Protein AF-A0A2G6N7E3-F1 (afdb_monomer)

Solvent-accessible surface area (backbone atoms only — not comparable to full-atom values): 8665 Å² total; per-residue (Å²): 133,88,80,80,84,80,88,68,54,72,74,42,51,55,49,49,56,45,46,52,37,34,73,72,63,76,38,54,63,71,54,42,12,58,77,69,75,45,53,60,69,56,44,53,54,46,52,57,32,30,78,75,49,40,75,69,45,63,50,65,82,59,75,88,48,56,66,89,42,101,77,38,55,38,64,34,39,57,65,60,57,53,71,58,39,32,84,93,39,74,66,54,2,40,57,53,88,86,43,65,94,62,76,55,48,46,30,51,28,64,36,78,38,92,90,39,93,60,34,30,33,30,38,24,28,28,65,50,49,70,50,75,43,56,68,89,58,92,64,44,77,61,77,38,76,50,123

Structure (mmCIF, N/CA/C/O backbone):
data_AF-A0A2G6N7E3-F1
#
_entry.id   AF-A0A2G6N7E3-F1
#
loop_
_atom_site.group_PDB
_atom_site.id
_atom_site.type_symbol
_atom_site.label_atom_id
_atom_site.label_alt_id
_atom_site.label_comp_id
_atom_site.label_asym_id
_atom_site.label_entity_id
_atom_site.label_seq_id
_atom_site.pdbx_PDB_ins_code
_atom_site.Cartn_x
_atom_site.Cartn_y
_atom_site.Cartn_z
_atom_site.occupancy
_atom_site.B_iso_or_equiv
_atom_site.auth_seq_id
_atom_site.auth_comp_id
_atom_site.auth_asym_id
_atom_site.auth_atom_id
_atom_site.pdbx_PDB_model_num
ATOM 1 N N . MET A 1 1 ? -16.610 3.348 -21.754 1.00 34.31 1 MET A N 1
ATOM 2 C CA . MET A 1 1 ? -15.177 2.988 -21.814 1.00 34.31 1 MET A CA 1
ATOM 3 C C . MET A 1 1 ? -14.553 3.372 -20.480 1.00 34.31 1 MET A C 1
ATOM 5 O O . MET A 1 1 ? -14.346 4.554 -20.239 1.00 34.31 1 MET A O 1
ATOM 9 N N . GLN A 1 2 ? -14.404 2.416 -19.560 1.00 26.92 2 GLN A N 1
ATOM 10 C CA . GLN A 1 2 ? -13.874 2.701 -18.225 1.00 26.92 2 GLN A CA 1
ATOM 11 C C . GLN A 1 2 ? -12.361 2.917 -18.322 1.00 26.92 2 GLN A C 1
ATOM 13 O O . GLN A 1 2 ? -11.642 2.058 -18.824 1.00 26.92 2 GLN A O 1
ATOM 18 N N . LYS A 1 3 ? -11.891 4.098 -17.912 1.00 30.23 3 LYS A N 1
ATOM 19 C CA . LYS A 1 3 ? -10.467 4.389 -17.745 1.00 30.23 3 LYS A CA 1
ATOM 20 C C . LYS A 1 3 ? -10.113 4.042 -16.303 1.00 30.23 3 LYS A C 1
ATOM 22 O O . LYS A 1 3 ? -10.431 4.804 -15.398 1.00 30.23 3 LYS A O 1
ATOM 27 N N . GLU A 1 4 ? -9.506 2.881 -16.093 1.00 40.19 4 GLU A N 1
ATOM 28 C CA . GLU A 1 4 ? -8.921 2.530 -14.800 1.00 40.19 4 GLU A CA 1
ATOM 29 C C . GLU A 1 4 ? -7.676 3.397 -14.563 1.00 40.19 4 GLU A C 1
ATOM 31 O O . GLU A 1 4 ? -6.698 3.346 -15.312 1.00 40.19 4 GLU A O 1
ATOM 36 N N . THR A 1 5 ? -7.720 4.241 -13.533 1.00 40.34 5 THR A N 1
ATOM 37 C CA . THR A 1 5 ? -6.605 5.106 -13.131 1.00 40.34 5 THR A CA 1
ATOM 38 C C . THR A 1 5 ? -5.527 4.262 -12.446 1.00 40.34 5 THR A C 1
ATOM 40 O O . THR A 1 5 ? -5.585 4.007 -11.245 1.00 40.34 5 THR A O 1
ATOM 43 N N . LEU A 1 6 ? -4.528 3.804 -13.203 1.00 49.81 6 LEU A N 1
ATOM 44 C CA . LEU A 1 6 ? -3.394 3.039 -12.673 1.00 49.81 6 LEU A CA 1
ATOM 45 C C . LEU A 1 6 ? -2.425 3.965 -11.908 1.00 49.81 6 LEU A C 1
ATOM 47 O O . LEU A 1 6 ? -1.684 4.737 -12.512 1.00 49.81 6 LEU A O 1
ATOM 51 N N . THR A 1 7 ? -2.396 3.894 -10.572 1.00 52.19 7 THR A N 1
ATOM 52 C CA . THR A 1 7 ? -1.434 4.644 -9.739 1.00 52.19 7 THR A CA 1
ATOM 53 C C . THR A 1 7 ? -0.072 3.934 -9.704 1.00 52.19 7 THR A C 1
ATOM 55 O O . THR A 1 7 ? 0.102 2.924 -9.020 1.00 52.19 7 THR A O 1
ATOM 58 N N . MET A 1 8 ? 0.919 4.456 -10.433 1.00 53.81 8 MET A N 1
ATOM 59 C CA . MET A 1 8 ? 2.280 3.903 -10.521 1.00 53.81 8 MET A CA 1
ATOM 60 C C . MET A 1 8 ? 3.281 4.735 -9.703 1.00 53.81 8 MET A C 1
ATOM 62 O O . MET A 1 8 ? 3.128 5.944 -9.563 1.00 53.81 8 MET A O 1
ATOM 66 N N . SER A 1 9 ? 4.326 4.111 -9.152 1.00 65.25 9 SER A N 1
ATOM 67 C CA . SER A 1 9 ? 5.469 4.863 -8.600 1.00 65.25 9 SER A CA 1
ATOM 68 C C . SER A 1 9 ? 6.376 5.423 -9.690 1.00 65.25 9 SER A C 1
ATOM 70 O O . SER A 1 9 ? 6.414 4.877 -10.787 1.00 65.25 9 SER A O 1
ATOM 72 N N . HIS A 1 10 ? 7.199 6.424 -9.356 1.00 64.38 10 HIS A N 1
ATOM 73 C CA . HIS A 1 10 ? 8.211 6.987 -10.263 1.00 64.38 10 HIS A CA 1
ATOM 74 C C . HIS A 1 10 ? 9.052 5.908 -10.975 1.00 64.38 10 HIS A C 1
ATOM 76 O O . HIS A 1 10 ? 9.170 5.920 -12.192 1.00 64.38 10 HIS A O 1
ATOM 82 N N . LYS A 1 11 ? 9.508 4.874 -10.250 1.00 67.25 11 LYS A N 1
ATOM 83 C CA . LYS A 1 11 ? 10.264 3.747 -10.838 1.00 67.25 11 LYS A CA 1
ATOM 84 C C . LYS A 1 11 ? 9.459 2.886 -11.823 1.00 67.25 11 LYS A C 1
ATOM 86 O O . LYS A 1 11 ? 10.045 2.229 -12.680 1.00 67.25 11 LYS A O 1
ATOM 91 N N . GLU A 1 12 ? 8.142 2.800 -11.663 1.00 73.56 12 GLU A N 1
ATOM 92 C CA . GLU A 1 12 ? 7.255 2.056 -12.571 1.00 73.56 12 GLU A CA 1
ATOM 93 C C . GLU A 1 12 ? 6.903 2.891 -13.804 1.00 73.56 12 GLU A C 1
ATOM 95 O O . GLU A 1 12 ? 6.838 2.339 -14.899 1.00 73.56 12 GLU A O 1
ATOM 100 N N . ILE A 1 13 ? 6.781 4.210 -13.637 1.00 73.81 13 ILE A N 1
ATOM 101 C CA . ILE A 1 13 ? 6.617 5.177 -14.727 1.00 73.81 13 ILE A CA 1
ATOM 102 C C . ILE A 1 13 ? 7.865 5.189 -15.626 1.00 73.81 13 ILE A C 1
ATOM 104 O O . ILE A 1 13 ? 7.744 5.017 -16.839 1.00 73.81 13 ILE A O 1
ATOM 108 N N . ASP A 1 14 ? 9.067 5.269 -15.045 1.00 77.75 14 ASP A N 1
ATOM 109 C CA . ASP A 1 14 ? 10.331 5.199 -15.797 1.00 77.75 14 ASP A CA 1
ATOM 110 C C . ASP A 1 14 ? 10.468 3.873 -16.554 1.00 77.75 14 ASP A C 1
ATOM 112 O O . ASP A 1 14 ? 10.897 3.818 -17.707 1.00 77.75 14 ASP A O 1
ATOM 116 N N . ARG A 1 15 ? 10.054 2.772 -15.916 1.00 87.81 15 ARG A N 1
ATOM 117 C CA . ARG A 1 15 ? 10.042 1.449 -16.541 1.00 87.81 15 ARG A CA 1
ATOM 118 C C . ARG A 1 15 ? 9.073 1.375 -17.716 1.00 87.81 15 ARG A C 1
ATOM 120 O O . ARG A 1 15 ? 9.428 0.762 -18.720 1.00 87.81 15 ARG A O 1
ATOM 127 N N . LEU A 1 16 ? 7.880 1.953 -17.590 1.00 87.81 16 LEU A N 1
ATOM 128 C CA . LEU A 1 16 ? 6.880 1.981 -18.655 1.00 87.81 16 LEU A CA 1
ATOM 129 C C . LEU A 1 16 ? 7.428 2.706 -19.887 1.00 87.81 16 LEU A C 1
ATOM 131 O O . LEU A 1 16 ? 7.451 2.111 -20.961 1.00 87.81 16 LEU A O 1
ATOM 135 N N . MET A 1 17 ? 7.961 3.918 -19.706 1.00 85.69 17 MET A N 1
ATOM 136 C CA . MET A 1 17 ? 8.513 4.717 -20.805 1.00 85.69 17 MET A CA 1
ATOM 137 C C . MET A 1 17 ? 9.625 3.982 -21.559 1.00 85.69 17 MET A C 1
ATOM 139 O O . MET A 1 17 ? 9.609 3.890 -22.786 1.00 85.69 17 MET A O 1
ATOM 143 N N . VAL A 1 18 ? 10.587 3.413 -20.830 1.00 90.25 18 VAL A N 1
ATOM 144 C CA . VAL A 1 18 ? 11.730 2.732 -21.455 1.00 90.25 18 VAL A CA 1
ATOM 145 C C . VAL A 1 18 ? 11.307 1.436 -22.152 1.00 90.25 18 VAL A C 1
ATOM 147 O O . VAL A 1 18 ? 11.868 1.071 -23.187 1.00 90.25 18 VAL A O 1
ATOM 150 N N . ILE A 1 19 ? 10.322 0.716 -21.611 1.00 91.25 19 ILE A N 1
ATOM 151 C CA . ILE A 1 19 ? 9.819 -0.509 -22.239 1.00 91.25 19 ILE A CA 1
ATOM 152 C C . ILE A 1 19 ? 9.015 -0.199 -23.498 1.00 91.25 19 ILE A C 1
ATOM 154 O O . ILE A 1 19 ? 9.222 -0.883 -24.497 1.00 91.25 19 ILE A O 1
ATOM 158 N N . GLU A 1 20 ? 8.176 0.834 -23.485 1.00 91.12 20 GLU A N 1
ATOM 159 C CA . GLU A 1 20 ? 7.419 1.287 -24.655 1.00 91.12 20 GLU A CA 1
ATOM 160 C C . GLU A 1 20 ? 8.354 1.730 -25.792 1.00 91.12 20 GLU A C 1
ATOM 162 O O . GLU A 1 20 ? 8.225 1.261 -26.922 1.00 91.12 20 GLU A O 1
ATOM 167 N N . GLN A 1 21 ? 9.384 2.532 -25.492 1.00 89.88 21 GLN A N 1
ATOM 168 C CA . GLN A 1 21 ? 10.413 2.921 -26.470 1.00 89.88 21 GLN A CA 1
ATOM 169 C C . GLN A 1 21 ? 11.168 1.716 -27.047 1.00 89.88 21 GLN A C 1
ATOM 171 O O . GLN A 1 21 ? 11.553 1.700 -28.218 1.00 89.88 21 GLN A O 1
ATOM 176 N N . CYS A 1 22 ? 11.416 0.699 -26.223 1.00 92.12 22 CYS A N 1
ATOM 177 C CA .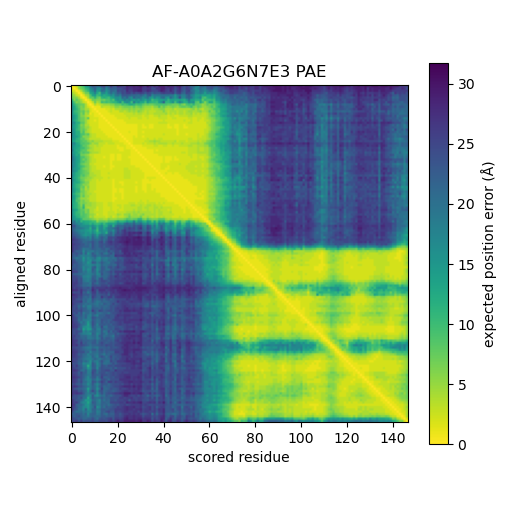 CYS A 1 22 ? 12.087 -0.521 -26.653 1.00 92.12 22 CYS A CA 1
ATOM 178 C C . CYS A 1 22 ? 11.174 -1.402 -27.523 1.00 92.12 22 CYS A C 1
ATOM 180 O O . CYS A 1 22 ? 11.640 -2.003 -28.493 1.00 92.12 22 CYS A O 1
ATOM 182 N N . ASP A 1 23 ? 9.876 -1.464 -27.210 1.00 93.44 23 ASP A N 1
ATOM 183 C CA . ASP A 1 23 ? 8.890 -2.232 -27.974 1.00 93.44 23 ASP A CA 1
ATOM 184 C C . ASP A 1 23 ? 8.608 -1.603 -29.344 1.00 93.44 23 ASP A C 1
ATOM 186 O O . ASP A 1 23 ? 8.634 -2.300 -30.362 1.00 93.44 23 ASP A O 1
ATOM 190 N N . ASN A 1 24 ? 8.514 -0.270 -29.379 1.00 92.38 24 ASN A N 1
ATOM 191 C CA . ASN A 1 24 ? 8.394 0.546 -30.592 1.00 92.38 24 ASN A CA 1
ATOM 192 C C . ASN A 1 24 ? 9.692 0.626 -31.413 1.00 92.38 24 ASN A C 1
ATOM 194 O O . ASN A 1 24 ? 9.752 1.318 -32.427 1.00 92.38 24 ASN A O 1
ATOM 198 N N . ARG A 1 25 ? 10.743 -0.098 -31.002 1.00 91.12 25 ARG A N 1
ATOM 199 C CA . ARG A 1 25 ? 12.057 -0.164 -31.664 1.00 91.12 25 ARG A CA 1
ATOM 200 C C . ARG A 1 25 ? 12.798 1.177 -31.749 1.00 91.12 25 ARG A C 1
ATOM 202 O O . ARG A 1 25 ? 13.762 1.284 -32.504 1.00 91.12 25 ARG A O 1
ATOM 209 N N . THR A 1 26 ? 12.414 2.165 -30.943 1.00 93.25 26 THR A N 1
ATOM 210 C CA . THR A 1 26 ? 13.115 3.451 -30.810 1.00 93.25 26 THR A CA 1
ATOM 211 C C . THR A 1 26 ? 14.484 3.268 -30.156 1.00 93.25 26 THR A C 1
ATOM 213 O O . THR A 1 26 ? 15.453 3.922 -30.533 1.00 93.25 26 THR A O 1
ATOM 216 N N . ILE A 1 27 ? 14.587 2.343 -29.197 1.00 92.56 27 ILE A N 1
ATOM 217 C CA . ILE A 1 27 ? 15.845 2.001 -28.523 1.00 92.56 27 ILE A CA 1
ATOM 218 C C . ILE A 1 27 ? 16.102 0.494 -28.550 1.00 92.56 27 ILE A C 1
ATOM 220 O O . ILE A 1 27 ? 15.185 -0.327 -28.546 1.00 92.56 27 ILE A O 1
ATOM 224 N N . ARG A 1 28 ? 17.381 0.100 -28.549 1.00 94.75 28 ARG A N 1
ATOM 225 C CA . ARG A 1 28 ? 17.772 -1.317 -28.479 1.00 94.75 28 ARG A CA 1
ATOM 226 C C . ARG A 1 28 ? 17.556 -1.872 -27.070 1.00 94.75 28 ARG A C 1
ATOM 228 O O . ARG A 1 28 ? 17.796 -1.185 -26.079 1.00 94.75 28 ARG A O 1
ATOM 235 N N . GLN A 1 29 ? 17.264 -3.172 -26.972 1.00 93.62 29 GLN A N 1
ATOM 236 C CA . GLN A 1 29 ? 17.124 -3.877 -25.688 1.00 93.62 29 GLN A CA 1
ATOM 237 C C . GLN A 1 29 ? 18.348 -3.725 -24.766 1.00 93.62 29 GLN A C 1
ATOM 239 O O . GLN A 1 29 ? 18.205 -3.642 -23.552 1.00 93.62 29 GLN A O 1
ATOM 244 N N . SER A 1 30 ? 19.564 -3.668 -25.311 1.00 91.50 30 SER A N 1
ATOM 245 C CA . SER A 1 30 ? 20.774 -3.453 -24.505 1.00 91.50 30 SER A CA 1
ATOM 246 C C . SER A 1 30 ? 20.812 -2.071 -23.844 1.00 91.50 30 SER A C 1
ATOM 248 O O . SER A 1 30 ? 21.243 -1.957 -22.698 1.00 91.50 30 SER A O 1
ATOM 250 N N . VAL A 1 31 ? 20.335 -1.039 -24.547 1.00 93.69 31 VAL A N 1
ATOM 251 C CA . VAL A 1 31 ? 20.264 0.344 -24.055 1.00 93.69 31 VAL A CA 1
ATOM 252 C C . VAL A 1 31 ? 19.168 0.463 -23.001 1.00 93.69 31 VAL A C 1
ATOM 254 O O . VAL A 1 31 ? 19.437 0.921 -21.895 1.00 93.69 31 VAL A O 1
ATOM 257 N N . ALA A 1 32 ? 17.979 -0.070 -23.292 1.00 91.88 32 ALA A N 1
ATOM 258 C CA . ALA A 1 32 ? 16.859 -0.109 -22.355 1.00 91.88 32 ALA A CA 1
ATOM 259 C C . ALA A 1 32 ? 17.212 -0.827 -21.037 1.00 91.88 32 ALA A C 1
ATOM 261 O O . ALA A 1 32 ? 16.879 -0.357 -19.951 1.00 91.88 32 ALA A O 1
ATOM 262 N N . ALA A 1 33 ? 17.936 -1.952 -21.110 1.00 93.75 33 ALA A N 1
ATOM 263 C CA . ALA A 1 33 ? 18.369 -2.693 -19.925 1.00 93.75 33 ALA A CA 1
ATOM 264 C C . ALA A 1 33 ? 19.328 -1.867 -19.053 1.00 93.75 33 ALA A C 1
ATOM 266 O O . ALA A 1 33 ? 19.184 -1.842 -17.831 1.00 93.75 33 ALA A O 1
ATOM 267 N N . ARG A 1 34 ? 20.268 -1.152 -19.686 1.00 93.06 34 ARG A N 1
ATOM 268 C CA . ARG A 1 34 ? 21.222 -0.269 -19.004 1.00 93.06 34 ARG A CA 1
ATOM 269 C C . ARG A 1 34 ? 20.523 0.915 -18.340 1.00 93.06 34 ARG A C 1
ATOM 271 O O . ARG A 1 34 ? 20.812 1.197 -17.185 1.00 93.06 34 ARG A O 1
ATOM 278 N N . GLN A 1 35 ? 19.583 1.552 -19.038 1.00 89.62 35 GLN A N 1
ATOM 279 C CA . GLN A 1 35 ? 18.824 2.698 -18.528 1.00 89.62 35 GLN A CA 1
ATOM 280 C C . GLN A 1 35 ? 17.975 2.335 -17.304 1.00 89.62 35 GLN A C 1
ATOM 282 O O . GLN A 1 35 ? 17.867 3.121 -16.371 1.00 89.62 35 GLN A O 1
ATOM 287 N N . LEU A 1 36 ? 17.429 1.117 -17.270 1.00 86.56 36 LEU A N 1
ATOM 288 C CA . LEU A 1 36 ? 16.665 0.613 -16.126 1.00 86.56 36 LEU A CA 1
ATOM 289 C C . LEU A 1 36 ? 17.528 -0.021 -15.026 1.00 86.56 36 LEU A C 1
ATOM 291 O O . LEU A 1 36 ? 16.978 -0.464 -14.017 1.00 86.56 36 LEU A O 1
ATOM 295 N N . GLY A 1 37 ? 18.849 -0.120 -15.211 1.00 89.94 37 GLY A N 1
ATOM 296 C CA . GLY A 1 37 ? 19.742 -0.789 -14.262 1.00 89.94 37 GLY A CA 1
ATOM 297 C C . GLY A 1 37 ? 19.410 -2.274 -14.050 1.00 89.94 37 GLY A C 1
ATOM 298 O O . GLY A 1 37 ? 19.607 -2.803 -12.958 1.00 89.94 37 GLY A O 1
ATOM 299 N N . ILE A 1 38 ? 18.866 -2.955 -15.067 1.00 90.81 38 ILE A N 1
ATOM 300 C CA . ILE A 1 38 ? 18.470 -4.371 -14.999 1.00 90.81 38 ILE A CA 1
ATOM 301 C C . ILE A 1 38 ? 19.243 -5.226 -16.002 1.00 90.81 38 ILE A C 1
ATOM 303 O O . ILE A 1 38 ? 19.782 -4.749 -16.997 1.00 90.81 38 ILE A O 1
ATOM 307 N N . SER A 1 39 ? 19.250 -6.542 -15.784 1.00 92.88 39 SER A N 1
ATOM 308 C CA . SER A 1 39 ? 19.852 -7.465 -16.747 1.00 92.88 39 SER A CA 1
ATOM 309 C C . SER A 1 39 ? 19.031 -7.553 -18.048 1.00 92.88 39 SER A C 1
ATOM 311 O O . SER A 1 39 ? 17.796 -7.486 -18.011 1.00 92.88 39 SER A O 1
ATOM 313 N N . PRO A 1 40 ? 19.664 -7.831 -19.206 1.00 92.31 40 PRO A N 1
ATOM 314 C CA . PRO A 1 40 ? 18.952 -8.047 -20.471 1.00 92.31 40 PRO A CA 1
ATOM 315 C C . PRO A 1 40 ? 17.914 -9.178 -20.409 1.00 92.31 40 PRO A C 1
ATOM 317 O O . PRO A 1 40 ? 16.892 -9.137 -21.092 1.00 92.31 40 PRO A O 1
ATOM 320 N N . ARG A 1 41 ? 18.152 -10.195 -19.566 1.00 92.31 41 ARG A N 1
ATOM 321 C CA . ARG A 1 41 ? 17.197 -11.290 -19.327 1.00 92.31 41 ARG A CA 1
ATOM 322 C C . ARG A 1 41 ? 15.938 -10.786 -18.620 1.00 92.31 41 ARG A C 1
ATOM 324 O O . ARG A 1 41 ? 14.836 -11.193 -18.983 1.00 92.31 41 ARG A O 1
ATOM 331 N N . HIS A 1 42 ? 16.092 -9.903 -17.632 1.00 91.69 42 HIS A N 1
ATOM 332 C CA . HIS A 1 42 ? 14.962 -9.287 -16.942 1.00 91.69 42 HIS A CA 1
ATOM 333 C C . HIS A 1 42 ? 14.172 -8.386 -17.897 1.00 91.69 42 HIS A C 1
ATOM 335 O O . HIS A 1 42 ? 12.958 -8.543 -17.990 1.00 91.69 42 HIS A O 1
ATOM 341 N N . LEU A 1 43 ? 14.848 -7.543 -18.686 1.00 93.69 43 LEU A N 1
ATOM 342 C CA . LEU A 1 43 ? 14.182 -6.711 -19.692 1.00 93.69 43 LEU A CA 1
ATOM 343 C C . LEU A 1 43 ? 13.352 -7.551 -20.673 1.00 93.69 43 LEU A C 1
ATOM 345 O O . LEU A 1 43 ? 12.185 -7.249 -20.897 1.00 93.69 43 LEU A O 1
ATOM 349 N N . ARG A 1 44 ? 13.913 -8.641 -21.216 1.00 94.88 44 ARG A N 1
ATOM 350 C CA . ARG A 1 44 ? 13.175 -9.542 -22.120 1.00 94.88 44 ARG A CA 1
ATOM 351 C C . ARG A 1 44 ? 11.915 -10.120 -21.480 1.00 94.88 44 ARG A C 1
ATOM 353 O O . ARG A 1 44 ? 10.878 -10.203 -22.132 1.00 94.88 44 ARG A O 1
ATOM 360 N N . ARG A 1 45 ? 11.984 -10.500 -20.200 1.00 93.06 45 ARG A N 1
ATOM 361 C CA . ARG A 1 45 ? 10.809 -10.967 -19.447 1.00 93.06 45 ARG A CA 1
ATOM 362 C C . ARG A 1 45 ? 9.761 -9.866 -19.290 1.00 93.06 45 ARG A C 1
ATOM 364 O O . ARG A 1 45 ? 8.577 -10.171 -19.386 1.00 93.06 45 ARG A O 1
ATOM 371 N N . LEU A 1 46 ? 10.180 -8.622 -19.059 1.00 91.50 46 LEU A N 1
ATOM 372 C CA . LEU A 1 46 ? 9.269 -7.483 -18.937 1.00 91.50 46 LEU A CA 1
ATOM 373 C C . LEU A 1 46 ? 8.619 -7.123 -20.277 1.00 91.50 46 LEU A C 1
ATOM 375 O O . LEU A 1 46 ? 7.406 -6.983 -20.313 1.00 91.50 46 LEU A O 1
ATOM 379 N N . LEU A 1 47 ? 9.377 -7.082 -21.378 1.00 93.56 47 LEU A N 1
ATOM 380 C CA . LEU A 1 47 ? 8.833 -6.892 -22.731 1.00 93.56 47 LEU A CA 1
ATOM 381 C C . LEU A 1 47 ? 7.797 -7.962 -23.081 1.00 93.56 47 LEU A C 1
ATOM 383 O O . LEU A 1 47 ? 6.727 -7.644 -23.589 1.00 93.56 47 LEU A O 1
ATOM 387 N N . LYS A 1 48 ? 8.082 -9.234 -22.764 1.00 94.56 48 LYS A N 1
ATOM 388 C CA . LYS A 1 48 ? 7.120 -10.323 -22.979 1.00 94.56 48 LYS A CA 1
ATOM 389 C C . LYS A 1 48 ? 5.810 -10.072 -22.227 1.00 94.56 48 LYS A C 1
ATOM 391 O O . LYS A 1 48 ? 4.755 -10.273 -22.809 1.00 94.56 48 LYS A O 1
ATOM 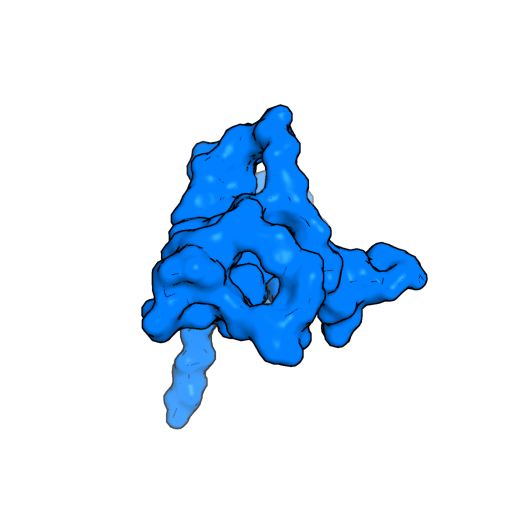396 N N . ARG A 1 49 ? 5.881 -9.629 -20.967 1.00 89.44 49 ARG A N 1
ATOM 397 C CA . ARG A 1 49 ? 4.694 -9.317 -20.153 1.00 89.44 49 ARG A CA 1
ATOM 398 C C . ARG A 1 49 ? 3.959 -8.078 -20.643 1.00 89.44 49 ARG A C 1
ATOM 400 O O . ARG A 1 49 ? 2.743 -8.103 -20.706 1.00 89.44 49 ARG A O 1
ATOM 407 N N . TYR A 1 50 ? 4.677 -7.024 -21.015 1.00 90.94 50 TYR A N 1
ATOM 408 C CA . TYR A 1 50 ? 4.081 -5.804 -21.556 1.00 90.94 50 TYR A CA 1
ATOM 409 C C . TYR A 1 50 ? 3.276 -6.084 -22.829 1.00 90.94 50 TYR A C 1
ATOM 411 O O . TYR A 1 50 ? 2.154 -5.620 -22.964 1.00 90.94 50 TYR A O 1
ATOM 419 N N . ARG A 1 51 ? 3.791 -6.938 -23.718 1.00 90.62 51 ARG A N 1
ATOM 420 C CA . ARG A 1 51 ? 3.075 -7.340 -24.939 1.00 90.62 51 ARG A CA 1
ATOM 421 C C . ARG A 1 51 ? 1.793 -8.127 -24.679 1.00 90.62 51 ARG A C 1
ATOM 423 O O . ARG A 1 51 ? 0.910 -8.123 -25.525 1.00 90.62 51 ARG A O 1
ATOM 430 N N . THR A 1 52 ? 1.704 -8.834 -23.553 1.00 89.62 52 THR A N 1
ATOM 431 C CA . THR A 1 52 ? 0.537 -9.662 -23.212 1.00 89.62 52 THR A CA 1
ATOM 432 C C . THR A 1 52 ? -0.450 -8.959 -22.283 1.00 89.62 52 THR A C 1
ATOM 434 O O . THR A 1 52 ? -1.643 -9.206 -22.368 1.00 89.62 52 THR A O 1
ATOM 437 N N . GLU A 1 53 ? 0.042 -8.116 -21.376 1.00 84.81 53 GLU A N 1
ATOM 438 C CA . GLU A 1 53 ? -0.708 -7.531 -20.252 1.00 84.81 53 GLU A CA 1
ATOM 439 C C . GLU A 1 53 ? -0.745 -5.985 -20.319 1.00 84.81 53 GLU A C 1
ATOM 441 O O . GLU A 1 53 ? -1.300 -5.336 -19.435 1.00 84.81 53 GLU A O 1
ATOM 446 N N . GLY A 1 54 ? -0.123 -5.365 -21.327 1.00 86.12 54 GLY A N 1
ATOM 447 C CA . GLY A 1 54 ? 0.022 -3.912 -21.429 1.00 86.12 54 GLY A CA 1
ATOM 448 C C . GLY A 1 54 ? 0.808 -3.307 -20.261 1.00 86.12 54 GLY A C 1
ATOM 449 O O . GLY A 1 54 ? 1.660 -3.950 -19.637 1.00 86.12 54 GLY A O 1
ATOM 450 N N . ALA A 1 55 ? 0.500 -2.052 -19.925 1.00 80.50 55 ALA A N 1
ATOM 451 C CA . ALA A 1 55 ? 1.122 -1.341 -18.806 1.00 80.50 55 ALA A CA 1
ATOM 452 C C . ALA A 1 55 ? 0.889 -2.039 -17.447 1.00 80.50 55 ALA A C 1
ATOM 454 O O . ALA A 1 55 ? 1.758 -1.992 -16.573 1.00 80.50 55 ALA A O 1
ATOM 455 N N . ALA A 1 56 ? -0.233 -2.755 -17.286 1.00 77.69 56 ALA A N 1
ATOM 456 C CA . ALA A 1 56 ? -0.541 -3.518 -16.076 1.00 77.69 56 ALA A CA 1
ATOM 457 C C . ALA A 1 56 ? 0.498 -4.623 -15.796 1.00 77.69 56 ALA A C 1
ATOM 459 O O . ALA A 1 56 ? 0.828 -4.882 -14.639 1.00 77.69 56 ALA A O 1
ATOM 460 N N . GLY A 1 57 ? 1.107 -5.203 -16.838 1.00 81.62 57 GLY A N 1
ATOM 461 C CA . GLY A 1 57 ? 2.158 -6.221 -16.702 1.00 81.62 57 GLY A CA 1
ATOM 462 C C . GLY A 1 57 ? 3.502 -5.711 -16.166 1.00 81.62 57 GLY A C 1
ATOM 463 O O . GLY A 1 57 ? 4.385 -6.518 -15.842 1.00 81.62 57 GLY A O 1
ATOM 464 N N . LEU A 1 58 ? 3.678 -4.386 -16.078 1.00 80.81 58 LEU A N 1
ATOM 465 C CA . LEU A 1 58 ? 4.900 -3.726 -15.599 1.00 80.81 58 LEU A CA 1
ATOM 466 C C . LEU A 1 58 ? 4.812 -3.244 -14.151 1.00 80.81 58 LEU A C 1
ATOM 468 O O . LEU A 1 58 ? 5.856 -3.019 -13.518 1.00 80.81 58 LEU A O 1
ATOM 472 N N . VAL A 1 59 ? 3.591 -3.130 -13.628 1.00 75.12 59 VAL A N 1
ATOM 473 C CA . VAL A 1 59 ? 3.327 -2.825 -12.223 1.00 75.12 59 VAL A CA 1
ATOM 474 C C . VAL A 1 59 ? 3.844 -3.978 -11.368 1.00 75.12 59 VAL A C 1
ATOM 476 O O . VAL A 1 59 ? 3.731 -5.158 -11.721 1.00 75.12 59 VAL A O 1
ATOM 479 N N . HIS A 1 60 ? 4.476 -3.661 -10.238 1.00 67.75 60 HIS A N 1
ATOM 480 C CA . HIS A 1 60 ? 4.963 -4.698 -9.342 1.00 67.75 60 HIS A CA 1
ATOM 481 C C . HIS A 1 60 ? 3.789 -5.560 -8.857 1.00 67.75 60 HIS A C 1
ATOM 483 O O . HIS A 1 60 ? 2.932 -5.075 -8.127 1.00 67.75 60 HIS A O 1
ATOM 489 N N . ARG A 1 61 ? 3.789 -6.859 -9.196 1.00 57.47 61 ARG A N 1
ATOM 490 C CA . ARG A 1 61 ? 2.716 -7.814 -8.844 1.00 57.47 61 ARG A CA 1
ATOM 491 C C . ARG A 1 61 ? 2.437 -7.941 -7.337 1.00 57.47 61 ARG A C 1
ATOM 493 O O . ARG A 1 61 ? 1.432 -8.533 -6.982 1.00 57.47 61 ARG A O 1
ATOM 500 N N . ARG A 1 62 ? 3.288 -7.382 -6.456 1.00 49.41 62 ARG A N 1
ATOM 501 C CA . ARG A 1 62 ? 3.003 -7.271 -5.010 1.00 49.41 62 ARG A CA 1
ATOM 502 C C . ARG A 1 62 ? 2.468 -5.919 -4.531 1.00 49.41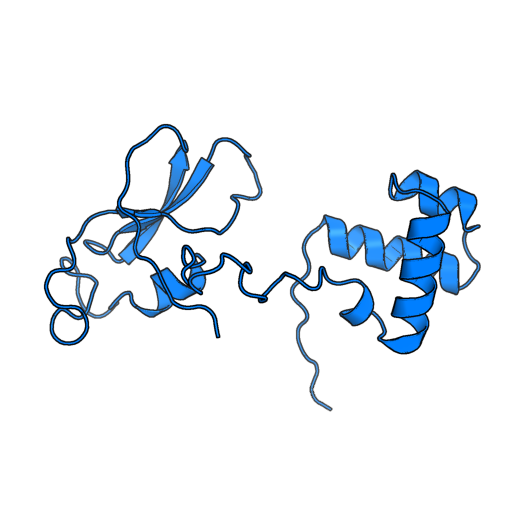 62 ARG A C 1
ATOM 504 O O . ARG A 1 62 ? 2.306 -5.743 -3.329 1.00 49.41 62 ARG A O 1
ATOM 511 N N . ARG A 1 63 ? 2.201 -4.945 -5.405 1.00 50.53 63 ARG A N 1
ATOM 512 C CA . ARG A 1 63 ? 1.391 -3.786 -5.001 1.00 50.53 63 ARG A CA 1
ATOM 513 C C . ARG A 1 63 ? -0.049 -4.260 -4.880 1.00 50.53 63 ARG A C 1
ATOM 515 O O . ARG A 1 63 ? -0.667 -4.596 -5.878 1.00 50.53 63 ARG A O 1
ATOM 522 N N . GLY A 1 64 ? -0.521 -4.362 -3.642 1.00 45.06 64 GLY A N 1
ATOM 523 C CA . GLY A 1 64 ? -1.835 -4.913 -3.318 1.00 45.06 64 GLY A CA 1
ATOM 524 C C . GLY A 1 64 ? -1.853 -6.418 -3.028 1.00 45.06 64 GLY A C 1
ATOM 525 O O . GLY A 1 64 ? -2.870 -6.887 -2.537 1.00 45.06 64 GLY A O 1
ATOM 526 N N . GLN A 1 65 ? -0.758 -7.170 -3.241 1.00 45.41 65 GLN A N 1
ATOM 527 C CA . GLN A 1 65 ? -0.694 -8.555 -2.749 1.00 45.41 65 GLN A CA 1
ATOM 528 C C . GLN A 1 65 ? -0.127 -8.624 -1.339 1.00 45.41 65 GLN A C 1
ATOM 530 O O . GLN A 1 65 ? 0.916 -8.052 -1.011 1.00 45.41 65 GLN A O 1
ATOM 535 N N . VAL A 1 6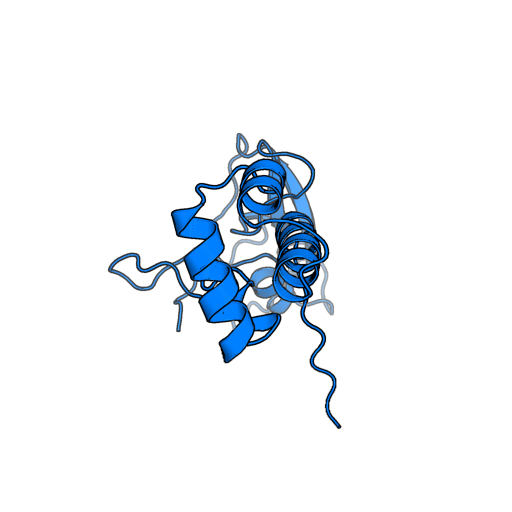6 ? -0.835 -9.405 -0.540 1.00 48.25 66 VAL A N 1
ATOM 536 C CA . VAL A 1 66 ? -0.510 -9.815 0.815 1.00 48.25 66 VAL A CA 1
ATOM 537 C C . VAL A 1 66 ? 0.855 -10.496 0.846 1.00 48.25 66 VAL A C 1
ATOM 539 O O . VAL A 1 66 ? 1.174 -11.346 0.015 1.00 48.25 66 VAL A O 1
ATOM 542 N N . ALA A 1 67 ? 1.688 -10.122 1.816 1.00 46.66 67 ALA A N 1
ATOM 543 C CA . ALA A 1 67 ? 2.910 -10.856 2.093 1.00 46.66 67 ALA A CA 1
ATOM 544 C C . ALA A 1 67 ? 2.544 -12.279 2.547 1.00 46.66 67 ALA A C 1
ATOM 546 O O . ALA A 1 67 ? 1.870 -12.432 3.563 1.00 46.66 67 ALA A O 1
ATOM 547 N N . ASN A 1 68 ? 3.015 -13.301 1.824 1.00 44.22 68 ASN A N 1
ATOM 548 C CA . ASN A 1 68 ? 3.012 -14.699 2.270 1.00 44.22 68 ASN A CA 1
ATOM 549 C C . ASN A 1 68 ? 3.944 -14.862 3.489 1.00 44.22 68 ASN A C 1
ATOM 551 O O . ASN A 1 68 ? 5.015 -15.455 3.392 1.00 44.22 68 ASN A O 1
ATOM 555 N N . ASN A 1 69 ? 3.558 -14.304 4.636 1.00 50.44 69 ASN A N 1
ATOM 556 C CA . ASN A 1 69 ? 3.979 -14.810 5.932 1.00 50.44 69 ASN A CA 1
ATOM 557 C C . ASN A 1 69 ? 3.001 -15.927 6.288 1.00 50.44 69 ASN A C 1
ATOM 559 O O . ASN A 1 69 ? 1.793 -15.748 6.161 1.00 50.44 69 ASN A O 1
ATOM 563 N N . HIS A 1 70 ? 3.523 -17.068 6.730 1.00 51.16 70 HIS A N 1
ATOM 564 C CA . HIS A 1 70 ? 2.819 -18.338 6.966 1.00 51.16 70 HIS A CA 1
ATOM 565 C C . HIS A 1 70 ? 1.596 -18.285 7.922 1.00 51.16 70 HIS A C 1
ATOM 567 O O . HIS A 1 70 ? 0.994 -19.315 8.200 1.00 51.16 70 HIS A O 1
ATOM 573 N N . SER A 1 71 ? 1.199 -17.106 8.410 1.00 63.22 71 SER A N 1
ATOM 574 C CA . SER A 1 71 ? 0.042 -16.866 9.278 1.00 63.22 71 SER A CA 1
ATOM 575 C C . SER A 1 71 ? -1.036 -15.950 8.669 1.00 63.22 71 SER A C 1
ATOM 577 O O . SER A 1 71 ? -2.059 -15.713 9.308 1.00 63.22 71 SER A O 1
ATOM 579 N N . GLY A 1 72 ? -0.821 -15.405 7.462 1.00 69.94 72 GLY A N 1
ATOM 580 C CA . GLY A 1 72 ? -1.741 -14.471 6.794 1.00 69.94 72 GLY A CA 1
ATOM 581 C C . GLY A 1 72 ? -1.807 -13.072 7.422 1.00 69.94 72 GLY A C 1
ATOM 582 O O . GLY A 1 72 ? -2.495 -12.198 6.900 1.00 69.94 72 GLY A O 1
ATOM 583 N N . TRP A 1 73 ? -1.091 -12.829 8.523 1.00 81.31 73 TRP A N 1
ATOM 584 C CA . TRP A 1 73 ? -1.035 -11.528 9.183 1.00 81.31 73 TRP A CA 1
ATOM 585 C C . TRP A 1 73 ? 0.011 -10.618 8.544 1.00 81.31 73 TRP A C 1
ATOM 587 O O . TRP A 1 73 ? 1.155 -11.017 8.313 1.00 81.31 73 TRP A O 1
ATOM 597 N N . ARG A 1 74 ? -0.363 -9.358 8.325 1.00 84.69 74 ARG A N 1
ATOM 598 C CA . ARG A 1 74 ? 0.547 -8.298 7.889 1.00 84.69 74 ARG A CA 1
ATOM 599 C C . ARG A 1 74 ? 0.256 -6.984 8.600 1.00 84.69 74 ARG A C 1
ATOM 601 O O . ARG A 1 74 ? -0.811 -6.790 9.176 1.00 84.69 74 ARG A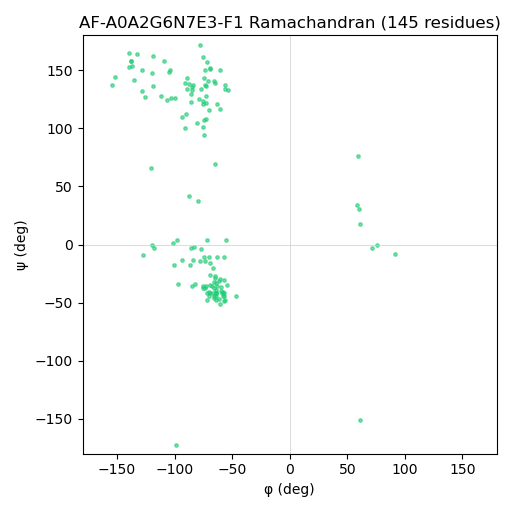 O 1
ATOM 608 N N . VAL A 1 75 ? 1.204 -6.061 8.504 1.00 84.06 75 VAL A N 1
ATOM 609 C CA . VAL A 1 75 ? 0.988 -4.660 8.875 1.00 84.06 75 VAL A CA 1
ATOM 610 C C . VAL A 1 75 ? 0.104 -3.996 7.796 1.00 84.06 75 V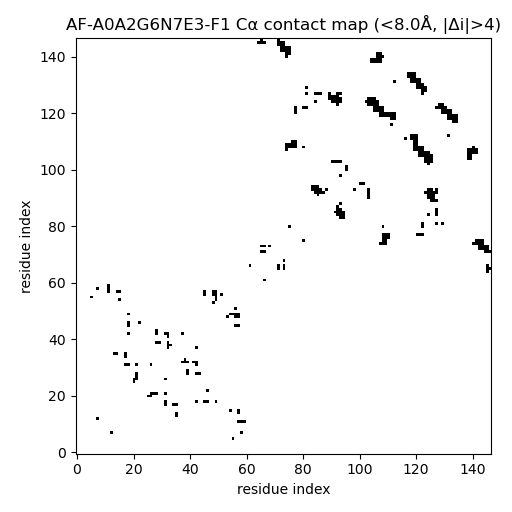AL A C 1
ATOM 612 O O . VAL A 1 75 ? 0.316 -4.252 6.603 1.00 84.06 75 VAL A O 1
ATOM 615 N N . PRO A 1 76 ? -0.909 -3.197 8.173 1.00 87.62 76 PRO A N 1
ATOM 616 C CA . PRO A 1 76 ? -1.765 -2.472 7.247 1.00 87.62 76 PRO A CA 1
ATOM 617 C C . PRO A 1 76 ? -1.005 -1.351 6.542 1.00 87.62 76 PRO A C 1
ATOM 619 O O . PRO A 1 76 ? -0.072 -0.763 7.089 1.00 87.62 76 PRO A O 1
ATOM 622 N N . ASN A 1 77 ? -1.436 -1.021 5.330 1.00 88.44 77 ASN A N 1
ATOM 623 C CA . ASN A 1 77 ? -0.970 0.168 4.630 1.00 88.44 77 ASN A CA 1
ATOM 624 C C . ASN A 1 77 ? -1.670 1.432 5.171 1.00 88.44 77 ASN A C 1
ATOM 626 O O . ASN A 1 77 ? -2.597 1.367 5.979 1.00 88.44 77 ASN A O 1
ATOM 630 N N . ILE A 1 78 ? -1.210 2.611 4.744 1.00 87.81 78 ILE A N 1
ATOM 631 C CA . ILE A 1 78 ? -1.695 3.888 5.289 1.00 87.81 78 ILE A CA 1
ATOM 632 C C . ILE A 1 78 ? -3.179 4.134 4.995 1.00 87.81 78 ILE A C 1
ATOM 634 O O . ILE A 1 78 ? -3.880 4.709 5.823 1.00 87.81 78 ILE A O 1
ATOM 638 N N . ASN A 1 79 ? -3.675 3.662 3.851 1.00 87.81 79 ASN A N 1
ATOM 639 C CA . ASN A 1 79 ? -5.074 3.825 3.468 1.00 87.81 79 ASN A CA 1
ATOM 640 C C . ASN A 1 79 ? -5.982 2.921 4.303 1.00 87.81 79 ASN A C 1
ATOM 642 O O . ASN A 1 79 ? -7.063 3.345 4.688 1.00 87.81 79 ASN A O 1
ATOM 646 N N . GLU A 1 80 ? -5.528 1.716 4.648 1.00 89.44 80 GLU A N 1
ATOM 647 C CA . GLU A 1 80 ? -6.266 0.821 5.543 1.00 89.44 80 GLU A CA 1
ATOM 648 C C . GLU A 1 80 ? -6.404 1.419 6.944 1.00 89.44 80 GLU A C 1
ATOM 650 O O . GLU A 1 80 ? -7.502 1.437 7.492 1.00 89.44 80 GLU A O 1
ATOM 655 N N . LEU A 1 81 ? -5.327 1.985 7.503 1.00 89.81 81 LEU A N 1
ATOM 656 C CA . LEU A 1 81 ? -5.411 2.676 8.795 1.00 89.81 81 LEU A CA 1
ATOM 657 C C . LEU A 1 81 ? -6.312 3.913 8.728 1.00 89.81 81 LEU A C 1
ATOM 659 O O . LEU A 1 81 ? -7.111 4.124 9.632 1.00 89.81 81 LEU A O 1
ATOM 663 N N . ARG A 1 82 ? -6.226 4.707 7.656 1.00 90.19 82 ARG A N 1
ATOM 664 C CA . ARG A 1 82 ? -7.104 5.872 7.462 1.00 90.19 82 ARG A CA 1
ATOM 665 C C . ARG A 1 82 ? -8.569 5.484 7.274 1.00 90.19 82 ARG A C 1
ATOM 667 O O . ARG A 1 82 ? -9.433 6.225 7.713 1.00 90.19 82 ARG A O 1
ATOM 674 N N . SER A 1 83 ? -8.858 4.331 6.670 1.00 91.00 83 SER A N 1
ATOM 675 C CA . SER A 1 83 ? -10.239 3.881 6.443 1.00 91.00 83 SER A CA 1
ATOM 676 C C . SER A 1 83 ? -11.006 3.552 7.726 1.00 91.00 83 SER A C 1
ATOM 678 O O . SER A 1 83 ? -12.231 3.537 7.708 1.00 91.00 83 SER A O 1
ATOM 680 N N . ILE A 1 84 ? -10.294 3.303 8.831 1.00 90.81 84 ILE A N 1
ATOM 681 C CA . ILE A 1 84 ? -10.891 3.038 10.148 1.00 90.81 84 ILE A CA 1
ATOM 682 C C . ILE A 1 84 ? -10.845 4.255 11.083 1.00 90.81 84 ILE A C 1
ATOM 684 O O . ILE A 1 84 ? -11.274 4.151 12.232 1.00 90.81 84 ILE A O 1
ATOM 688 N N . VAL A 1 85 ? -10.315 5.390 10.614 1.00 91.06 85 VAL A N 1
ATOM 689 C CA . VAL A 1 85 ? -10.396 6.661 11.340 1.00 91.06 85 VAL A CA 1
ATOM 690 C C . VAL A 1 85 ? -11.828 7.171 11.257 1.00 91.06 85 VAL A C 1
ATOM 692 O O . VAL A 1 85 ? -12.383 7.306 10.169 1.00 91.06 85 VAL A O 1
ATOM 695 N N . GLU A 1 86 ? -12.402 7.489 12.411 1.00 87.69 86 GLU A N 1
ATOM 696 C CA . GLU A 1 86 ? -13.697 8.157 12.496 1.00 87.69 86 GLU A CA 1
ATOM 697 C C . GLU A 1 86 ? -13.473 9.672 12.504 1.00 87.69 86 GLU A C 1
ATOM 699 O O . GLU A 1 86 ? -12.896 10.208 13.448 1.00 87.69 86 GLU A O 1
ATOM 704 N N . LEU A 1 87 ? -13.897 10.355 11.438 1.00 78.25 87 LEU A N 1
ATOM 705 C CA . LEU A 1 87 ? -13.688 11.797 11.258 1.00 78.25 87 LEU A CA 1
ATOM 706 C C . LEU A 1 87 ? -14.756 12.644 11.962 1.00 78.25 87 LEU A C 1
ATOM 708 O O . LEU A 1 87 ? -14.574 13.851 12.101 1.00 78.25 87 LEU A O 1
ATOM 712 N N . GLN A 1 88 ? -15.861 12.035 12.402 1.00 75.12 88 GLN A N 1
ATOM 713 C CA . GLN A 1 88 ? -16.925 12.733 13.130 1.00 75.12 88 GLN A CA 1
ATOM 714 C C . GLN A 1 88 ? -16.549 13.056 14.587 1.00 75.12 88 GLN A C 1
ATOM 716 O O . GLN A 1 88 ? -17.270 13.797 15.254 1.00 75.12 88 GLN A O 1
ATOM 721 N N . CYS A 1 89 ? -15.448 12.505 15.109 1.00 69.38 89 CYS A N 1
ATOM 722 C CA . CYS A 1 89 ? -15.026 12.685 16.497 1.00 69.38 89 CYS A CA 1
ATOM 723 C C . CYS A 1 89 ? -13.524 12.977 16.602 1.00 69.38 89 CYS A C 1
ATOM 725 O O . CYS A 1 89 ? -12.699 12.387 15.909 1.00 69.38 89 CYS A O 1
ATOM 727 N N . TYR A 1 90 ? -13.166 13.865 17.526 1.00 72.81 90 TYR A N 1
ATOM 728 C CA . TYR A 1 90 ? -11.793 14.071 17.974 1.00 72.81 90 TYR A CA 1
ATOM 729 C C . TYR A 1 90 ? -11.668 13.470 19.377 1.00 72.81 90 TYR A C 1
ATOM 731 O O . TYR A 1 90 ? -12.428 13.845 20.264 1.00 72.81 90 TYR A O 1
ATOM 739 N N . HIS A 1 91 ? -10.720 12.550 19.577 1.00 82.19 91 HIS A N 1
ATOM 740 C CA . HIS A 1 91 ? -10.425 11.893 20.856 1.00 82.19 91 HIS A CA 1
ATOM 741 C C . HIS A 1 91 ? -11.612 11.108 21.473 1.00 82.19 91 HIS A C 1
ATOM 743 O O . HIS A 1 91 ? -12.198 11.563 22.455 1.00 82.19 91 HIS A O 1
ATOM 749 N N . PRO A 1 92 ? -11.959 9.901 20.974 1.00 83.56 92 PRO A N 1
ATOM 750 C CA . PRO A 1 92 ? -11.239 9.078 19.998 1.00 83.56 92 PRO A CA 1
ATOM 751 C C . PRO A 1 92 ? -11.660 9.349 18.546 1.00 83.56 92 PRO A C 1
ATOM 753 O O . PRO A 1 92 ? -12.842 9.413 18.229 1.00 83.56 92 PRO A O 1
ATOM 756 N N . ALA A 1 93 ? -10.689 9.386 17.637 1.00 90.44 93 ALA A N 1
ATOM 757 C CA . ALA A 1 93 ? -10.915 9.375 16.189 1.00 90.44 93 ALA A CA 1
ATOM 758 C C . ALA A 1 93 ? -11.011 7.930 15.655 1.00 90.44 93 ALA A C 1
ATOM 760 O O . ALA A 1 93 ? -10.407 7.567 14.642 1.00 90.44 93 ALA A O 1
ATOM 761 N N . ILE A 1 94 ? -11.707 7.065 16.397 1.00 90.62 94 ILE A N 1
ATOM 762 C CA . ILE A 1 94 ? -11.965 5.665 16.050 1.00 90.62 94 ILE A CA 1
ATOM 763 C C . ILE A 1 94 ? -13.276 5.209 16.693 1.00 90.62 94 ILE A C 1
ATOM 765 O O . ILE A 1 94 ? -13.596 5.574 17.824 1.00 90.62 94 ILE A O 1
ATOM 769 N N . ASN A 1 95 ? -14.018 4.357 15.990 1.00 89.00 95 ASN A N 1
ATOM 770 C CA . ASN A 1 95 ? -15.236 3.764 16.517 1.00 89.00 95 ASN A CA 1
ATOM 771 C C . ASN A 1 95 ? -14.920 2.647 17.536 1.00 89.00 95 ASN A C 1
ATOM 773 O O . ASN A 1 95 ? -14.610 1.511 17.167 1.00 89.00 95 ASN A O 1
ATOM 777 N N . LEU A 1 96 ? -15.035 2.966 18.829 1.00 87.81 96 LEU A N 1
ATOM 778 C CA . LEU A 1 96 ? -14.774 2.029 19.931 1.00 87.81 96 LEU A CA 1
ATOM 779 C C . LEU A 1 96 ? -15.806 0.898 20.051 1.00 87.81 96 LEU A C 1
ATOM 781 O O . LEU A 1 96 ? -15.521 -0.100 20.708 1.00 87.81 96 LEU A O 1
ATOM 785 N N . THR A 1 97 ? -16.974 1.017 19.410 1.00 90.31 97 THR A N 1
ATOM 786 C CA . THR A 1 97 ? -17.972 -0.068 19.388 1.00 90.31 97 THR A CA 1
ATOM 787 C C . THR A 1 97 ? -17.554 -1.196 18.441 1.00 90.31 97 THR A C 1
ATOM 789 O O . THR A 1 97 ? -17.745 -2.366 18.759 1.00 90.31 97 THR A O 1
ATOM 792 N N . ILE A 1 98 ? -16.914 -0.858 17.314 1.00 90.12 98 ILE A N 1
ATOM 793 C CA . ILE A 1 98 ? -16.388 -1.826 16.335 1.00 90.12 98 ILE A CA 1
ATOM 794 C C . ILE A 1 98 ? -14.991 -2.309 16.742 1.00 90.12 98 ILE A C 1
ATOM 796 O O . ILE A 1 98 ? -14.640 -3.472 16.540 1.00 90.12 98 I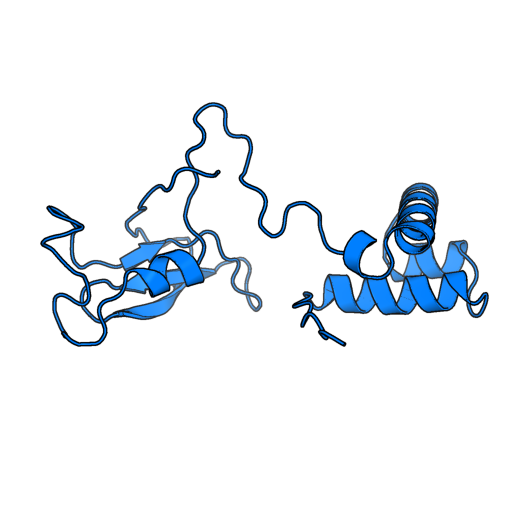LE A O 1
ATOM 800 N N . PHE A 1 99 ? -14.181 -1.421 17.322 1.00 89.81 99 PHE A N 1
ATOM 801 C CA . PHE A 1 99 ? -12.796 -1.692 17.699 1.00 89.81 99 PHE A CA 1
ATOM 802 C C . PHE A 1 99 ? -12.562 -1.501 19.204 1.00 89.81 99 PHE A C 1
ATOM 804 O O . PHE A 1 99 ? -11.796 -0.607 19.595 1.00 89.81 99 PHE A O 1
ATOM 811 N N . PRO A 1 100 ? -13.176 -2.343 20.057 1.00 87.94 100 PRO A N 1
ATOM 812 C CA . PRO A 1 100 ? -12.995 -2.246 21.498 1.00 87.94 100 PRO A CA 1
ATOM 813 C C . PRO A 1 100 ? -11.522 -2.445 21.865 1.00 87.94 100 PRO A C 1
ATOM 815 O O . PRO A 1 100 ? -10.783 -3.152 21.177 1.00 87.94 100 PRO A O 1
ATOM 818 N N . ASN A 1 101 ? -11.089 -1.815 22.958 1.00 87.50 101 ASN A N 1
ATOM 819 C CA . ASN A 1 101 ? -9.711 -1.888 23.457 1.00 87.50 101 ASN A CA 1
ATOM 820 C C . ASN A 1 101 ? -8.650 -1.422 22.449 1.00 87.50 101 ASN A C 1
ATOM 822 O O . ASN A 1 101 ? -7.548 -1.966 22.426 1.00 87.50 101 ASN A O 1
ATOM 826 N N . THR A 1 102 ? -8.958 -0.428 21.611 1.00 88.81 102 THR A N 1
ATOM 827 C CA . THR A 1 102 ? -7.945 0.204 20.755 1.00 88.81 102 THR A CA 1
ATOM 828 C C . THR A 1 102 ? -7.379 1.442 21.446 1.00 88.81 102 THR A C 1
ATOM 830 O O . THR A 1 102 ? -8.084 2.447 21.538 1.00 88.81 102 THR A O 1
ATOM 833 N N . PRO A 1 103 ? -6.113 1.416 21.909 1.00 89.50 103 PRO A N 1
ATOM 834 C CA . PRO A 1 103 ? -5.456 2.613 22.407 1.00 89.50 103 PRO A CA 1
ATOM 835 C C . PRO A 1 103 ? -5.452 3.720 21.357 1.00 89.50 103 PRO A C 1
ATOM 837 O O . PRO A 1 103 ? -5.118 3.476 20.196 1.00 89.50 103 PRO A O 1
ATOM 840 N N . ILE A 1 104 ? -5.742 4.944 21.785 1.00 89.81 104 ILE A N 1
ATOM 841 C CA . ILE A 1 104 ? -5.809 6.154 20.952 1.00 89.81 104 ILE A CA 1
ATOM 842 C C . ILE A 1 104 ? -4.423 6.750 20.637 1.00 89.81 104 ILE A C 1
ATOM 844 O O . ILE A 1 104 ? -4.230 7.964 20.616 1.00 89.81 104 ILE A O 1
ATOM 848 N N . TYR A 1 105 ? -3.433 5.887 20.416 1.00 90.50 105 TYR A N 1
ATOM 849 C CA . TYR A 1 105 ? -2.056 6.262 20.097 1.00 90.50 105 TYR A CA 1
ATOM 850 C C . TYR A 1 105 ? -1.784 6.195 18.589 1.00 90.50 105 TYR A C 1
ATOM 852 O O . TYR A 1 105 ? -2.686 5.999 17.774 1.00 90.50 105 TYR A O 1
ATOM 860 N N . TYR A 1 106 ? -0.517 6.378 18.225 1.00 90.94 106 TYR A N 1
ATOM 861 C CA . TYR A 1 106 ? -0.032 6.263 16.856 1.00 90.94 106 TYR A CA 1
ATOM 862 C C . TYR A 1 106 ? 0.268 4.809 16.489 1.00 90.94 106 TYR A C 1
ATOM 864 O O . TYR A 1 106 ? 0.914 4.093 17.260 1.00 90.94 106 TYR A O 1
ATOM 872 N N . TYR A 1 107 ? -0.141 4.418 15.283 1.00 91.00 107 TYR A N 1
ATOM 873 C CA . TYR A 1 107 ? 0.050 3.085 14.720 1.00 91.00 107 TYR A CA 1
ATOM 874 C C . TYR A 1 107 ? 0.894 3.133 13.457 1.00 91.00 107 TYR A C 1
ATOM 876 O O . TYR A 1 107 ? 0.670 3.979 12.592 1.00 91.00 107 TYR A O 1
ATOM 884 N N . TRP A 1 108 ? 1.841 2.205 13.339 1.00 92.06 108 TRP A N 1
ATOM 885 C CA . TRP A 1 108 ? 2.699 2.064 12.170 1.00 92.06 108 TRP A CA 1
ATOM 886 C C . TRP A 1 108 ? 1.954 1.529 10.946 1.00 92.06 108 TRP A C 1
ATOM 888 O O . TRP A 1 108 ? 1.161 0.592 11.040 1.00 92.06 108 TRP A O 1
ATOM 898 N N . SER A 1 109 ? 2.295 2.087 9.785 1.00 87.12 109 SER A N 1
ATOM 899 C CA . SER A 1 109 ? 1.881 1.617 8.466 1.00 87.12 109 SER A CA 1
ATOM 900 C C . SER A 1 109 ? 3.015 0.877 7.751 1.00 87.12 109 SER A C 1
ATOM 902 O O . SER A 1 109 ? 4.191 1.205 7.901 1.00 87.12 109 SER A O 1
ATOM 904 N N . SER A 1 110 ? 2.664 -0.083 6.893 1.00 82.94 110 SER A N 1
ATOM 905 C CA . SER A 1 110 ? 3.594 -0.728 5.960 1.00 82.94 110 SER A CA 1
ATOM 906 C C . SER A 1 110 ? 3.932 0.137 4.736 1.00 82.94 110 SER A C 1
ATOM 908 O O . SER A 1 110 ? 4.712 -0.290 3.882 1.00 82.94 110 SER A O 1
ATOM 910 N N . SER A 1 111 ? 3.310 1.312 4.586 1.00 78.50 111 SER A N 1
ATOM 911 C CA . SER A 1 111 ? 3.542 2.214 3.457 1.00 78.50 111 SER A CA 1
ATOM 912 C C . SER A 1 111 ? 4.914 2.891 3.575 1.00 78.50 111 SER A C 1
ATOM 914 O O . SER A 1 111 ? 5.161 3.588 4.562 1.00 78.50 111 SER A O 1
ATOM 916 N N . PRO A 1 112 ? 5.809 2.740 2.579 1.00 68.12 112 PRO A N 1
ATOM 917 C CA . PRO A 1 112 ? 7.087 3.441 2.587 1.00 68.12 112 PRO A CA 1
ATOM 918 C C . PRO A 1 112 ? 6.860 4.951 2.461 1.00 68.12 112 PRO A C 1
ATOM 920 O O . PRO A 1 112 ? 6.002 5.388 1.689 1.00 68.12 112 PRO A O 1
ATOM 923 N N . TYR A 1 113 ? 7.641 5.750 3.186 1.00 63.12 113 TYR A N 1
ATOM 924 C CA . TYR A 1 113 ? 7.700 7.185 2.936 1.00 63.12 113 TYR A CA 1
ATOM 925 C C . TYR A 1 113 ? 8.596 7.446 1.720 1.00 63.12 113 TYR A C 1
ATOM 927 O O . TYR A 1 113 ? 9.726 6.968 1.657 1.00 63.12 113 TYR A O 1
ATOM 935 N N . ALA A 1 114 ? 8.080 8.156 0.714 1.00 56.59 114 ALA A N 1
ATOM 936 C CA . ALA A 1 114 ? 8.753 8.276 -0.580 1.00 56.59 114 ALA A CA 1
ATOM 937 C C . ALA A 1 114 ? 10.050 9.103 -0.524 1.00 56.59 114 ALA A C 1
ATOM 939 O O . ALA A 1 114 ? 10.932 8.877 -1.350 1.00 56.59 114 ALA A O 1
ATOM 940 N N . ALA A 1 115 ? 10.178 10.029 0.433 1.00 59.78 115 ALA A N 1
ATOM 941 C CA . ALA A 1 115 ? 11.320 10.940 0.512 1.00 59.78 115 ALA A CA 1
ATOM 942 C C . ALA A 1 115 ? 12.461 10.447 1.421 1.00 59.78 115 ALA A C 1
ATOM 944 O O . ALA A 1 115 ? 13.560 10.991 1.360 1.00 59.78 115 ALA A O 1
ATOM 945 N N . SER A 1 116 ? 12.246 9.418 2.251 1.00 65.25 116 SER A N 1
ATOM 946 C CA . SER A 1 116 ? 13.273 8.917 3.171 1.00 65.25 116 SER A CA 1
ATOM 947 C C . SER A 1 116 ? 13.067 7.450 3.537 1.00 65.25 116 SER A C 1
ATOM 949 O O . SER A 1 116 ? 11.966 7.020 3.870 1.00 65.25 116 SER A O 1
ATOM 951 N N . ASN A 1 117 ? 14.158 6.679 3.557 1.00 73.81 117 ASN A N 1
ATOM 952 C CA . ASN A 1 117 ? 14.146 5.303 4.066 1.00 73.81 117 ASN A CA 1
ATOM 953 C C . ASN A 1 117 ? 14.150 5.233 5.602 1.00 73.81 117 ASN A C 1
ATOM 955 O O . ASN A 1 117 ? 13.883 4.160 6.153 1.00 73.81 117 ASN A O 1
ATOM 959 N N . TYR A 1 118 ? 14.447 6.344 6.280 1.00 78.69 118 TYR A N 1
ATOM 960 C CA . TYR A 1 118 ? 14.532 6.421 7.739 1.00 78.69 118 TYR A CA 1
ATOM 961 C C . TYR A 1 118 ? 13.184 6.701 8.401 1.00 78.69 118 TYR A C 1
ATOM 963 O O . TYR A 1 118 ? 13.041 6.430 9.591 1.00 78.69 118 TYR A O 1
ATOM 971 N N . THR A 1 119 ? 12.193 7.189 7.652 1.00 82.25 119 THR A N 1
ATOM 972 C CA . THR A 1 119 ? 10.844 7.460 8.160 1.00 82.25 119 THR A CA 1
ATOM 973 C C . THR A 1 119 ? 9.824 6.463 7.611 1.00 82.25 119 THR A C 1
ATOM 975 O O . THR A 1 119 ? 10.047 5.773 6.609 1.00 82.25 119 THR A O 1
ATOM 978 N N . ALA A 1 120 ? 8.714 6.317 8.323 1.00 83.88 120 ALA A N 1
ATOM 979 C CA . ALA A 1 120 ? 7.553 5.553 7.893 1.00 83.88 120 ALA A CA 1
ATOM 980 C C . ALA A 1 120 ? 6.276 6.314 8.252 1.00 83.88 120 ALA A C 1
ATOM 982 O O . ALA A 1 120 ? 6.274 7.156 9.149 1.00 83.88 120 ALA A O 1
ATOM 983 N N . TRP A 1 121 ? 5.188 6.008 7.551 1.00 89.75 121 TRP A N 1
ATOM 984 C CA . TRP A 1 121 ? 3.888 6.591 7.857 1.00 89.75 121 TRP A CA 1
ATOM 985 C C . TRP A 1 121 ? 3.286 5.983 9.125 1.00 89.75 121 TRP A C 1
ATOM 987 O O . TRP A 1 121 ? 3.374 4.775 9.359 1.00 89.75 121 TRP A O 1
ATOM 997 N N . SER A 1 122 ? 2.606 6.814 9.905 1.00 89.38 122 SER A N 1
ATOM 998 C CA . SER A 1 122 ? 1.833 6.418 11.078 1.00 89.38 122 SER A CA 1
ATOM 999 C C . SER A 1 122 ? 0.499 7.164 11.143 1.00 89.38 122 SER A C 1
ATOM 1001 O O . SER A 1 122 ? 0.357 8.217 10.526 1.00 89.38 122 SER A O 1
ATOM 1003 N N . VAL A 1 123 ? -0.486 6.617 11.862 1.00 92.25 123 VAL A N 1
ATOM 1004 C CA . VAL A 1 123 ? -1.803 7.250 12.086 1.00 92.25 123 VAL A CA 1
ATOM 1005 C C . VAL A 1 123 ? -2.125 7.280 13.572 1.00 92.25 123 VAL A C 1
ATOM 1007 O O . VAL A 1 123 ? -2.003 6.255 14.238 1.00 92.25 123 VAL A O 1
ATOM 1010 N N . SER A 1 124 ? -2.552 8.433 14.081 1.00 92.19 124 SER A N 1
ATOM 1011 C CA . SER A 1 124 ? -3.086 8.611 15.434 1.00 92.19 124 SER A CA 1
ATOM 1012 C C . SER A 1 124 ? -4.581 8.308 15.472 1.00 92.19 124 SER A C 1
ATOM 1014 O O . SER A 1 124 ? -5.350 8.988 14.801 1.00 92.19 124 SER A O 1
ATOM 1016 N N . PHE A 1 125 ? -5.022 7.369 16.313 1.00 90.88 125 PHE A N 1
ATOM 1017 C CA . PHE A 1 125 ? -6.460 7.188 16.593 1.00 90.88 125 PHE A CA 1
ATOM 1018 C C . PHE A 1 125 ? -6.998 8.135 17.670 1.00 90.88 125 PHE A C 1
ATOM 1020 O O . PHE A 1 125 ? -8.191 8.130 17.955 1.00 90.88 125 PHE A O 1
ATOM 1027 N N . GLY A 1 126 ? -6.149 8.977 18.262 1.00 89.38 126 GLY A N 1
ATOM 1028 C CA . GLY A 1 126 ? -6.608 10.086 19.095 1.00 89.38 126 GLY A CA 1
ATOM 1029 C C . GLY A 1 126 ? -7.161 11.240 18.262 1.00 89.38 126 GLY A C 1
ATOM 1030 O O . GLY A 1 126 ? -8.148 11.848 18.652 1.00 89.38 126 GLY A O 1
ATOM 1031 N N . SER A 1 127 ? -6.557 11.518 17.106 1.00 87.81 127 SER A N 1
ATOM 1032 C CA . SER A 1 127 ? -6.870 12.704 16.293 1.00 87.81 127 SER A CA 1
ATOM 1033 C C . SER A 1 127 ? -7.200 12.412 14.829 1.00 87.81 127 SER A C 1
ATOM 1035 O O . SER A 1 127 ? -7.576 13.325 14.104 1.00 87.81 127 SER A O 1
ATOM 1037 N N . GLY A 1 128 ? -7.004 11.180 14.358 1.00 88.12 128 GLY A N 1
ATOM 1038 C CA . GLY A 1 128 ? -7.127 10.812 12.946 1.00 88.12 128 GLY A CA 1
ATOM 1039 C C . GLY A 1 128 ? -5.947 11.273 12.084 1.00 88.12 128 GLY A C 1
ATOM 1040 O O . GLY A 1 128 ? -5.913 11.014 10.881 1.00 88.12 128 GLY A O 1
ATOM 1041 N N . TYR A 1 129 ? -4.965 11.950 12.687 1.00 89.50 129 TYR A N 1
ATOM 1042 C CA . TYR A 1 129 ? -3.846 12.549 11.972 1.00 89.50 129 TYR A CA 1
ATOM 1043 C C . TYR A 1 129 ? -2.854 11.491 11.488 1.00 89.50 129 TYR A C 1
ATOM 1045 O O . TYR A 1 129 ? -2.501 10.567 12.224 1.00 89.50 129 TYR A O 1
ATOM 1053 N N . ALA A 1 130 ? -2.389 11.651 10.252 1.00 89.69 130 ALA A N 1
ATOM 1054 C CA . ALA A 1 130 ? -1.399 10.784 9.636 1.00 89.69 130 ALA A CA 1
ATOM 1055 C C . ALA A 1 130 ? -0.095 11.554 9.430 1.00 89.69 130 ALA A C 1
ATOM 1057 O O . ALA A 1 130 ? -0.110 12.612 8.809 1.00 89.69 130 ALA A O 1
ATOM 1058 N N . ASP A 1 131 ? 1.008 10.990 9.909 1.00 89.25 131 ASP A N 1
ATOM 1059 C CA . ASP A 1 131 ? 2.307 11.659 9.964 1.00 89.25 131 ASP A CA 1
ATOM 1060 C C . ASP A 1 131 ? 3.444 10.705 9.596 1.00 89.25 131 ASP A C 1
ATOM 1062 O O . ASP A 1 131 ? 3.325 9.490 9.808 1.00 89.25 131 ASP A O 1
ATOM 1066 N N . ASP A 1 132 ? 4.544 11.240 9.071 1.00 86.44 132 ASP A N 1
ATOM 1067 C CA . ASP A 1 132 ? 5.762 10.477 8.828 1.00 86.44 132 ASP A CA 1
ATOM 1068 C C . ASP A 1 132 ? 6.783 10.704 9.944 1.00 86.44 132 ASP A C 1
ATOM 1070 O O . ASP A 1 132 ? 7.125 11.821 10.308 1.00 86.44 132 ASP A O 1
ATOM 1074 N N . VAL A 1 133 ? 7.255 9.611 10.541 1.00 85.56 133 VAL A N 1
ATOM 1075 C CA . VAL A 1 133 ? 8.150 9.677 11.700 1.00 85.56 133 VAL A CA 1
ATOM 1076 C C . VAL A 1 133 ? 9.278 8.670 11.567 1.00 85.56 133 VAL A C 1
ATOM 1078 O O . VAL A 1 133 ? 9.158 7.655 10.875 1.00 85.56 133 VAL A O 1
ATOM 1081 N N . SER A 1 134 ? 10.409 8.973 12.205 1.00 84.25 134 SER A N 1
ATOM 1082 C CA . SER A 1 134 ? 11.583 8.102 12.235 1.00 84.25 134 SER A CA 1
ATOM 1083 C C . SER A 1 134 ? 11.221 6.695 12.711 1.00 84.25 134 SER A C 1
ATOM 1085 O O . SER A 1 134 ? 10.582 6.518 13.749 1.00 84.25 134 SER A O 1
ATOM 1087 N N . LYS A 1 135 ? 11.702 5.683 11.984 1.00 82.12 135 LYS A N 1
ATOM 1088 C CA . LYS A 1 135 ? 11.560 4.260 12.329 1.00 82.12 135 LYS A CA 1
ATOM 1089 C C . LYS A 1 135 ? 12.261 3.882 13.638 1.00 82.12 135 LYS A C 1
ATOM 1091 O O . LYS A 1 135 ? 12.048 2.781 14.130 1.00 82.12 135 LYS A O 1
ATOM 1096 N N . ALA A 1 136 ? 13.088 4.772 14.193 1.00 84.62 136 ALA A N 1
ATOM 1097 C CA . ALA A 1 136 ? 13.704 4.597 15.506 1.00 84.62 136 ALA A CA 1
ATOM 1098 C C . ALA A 1 136 ? 12.715 4.806 16.671 1.00 84.62 136 ALA A C 1
ATOM 1100 O O . ALA A 1 136 ? 13.027 4.450 17.803 1.00 84.62 136 ALA A O 1
ATOM 1101 N N . VAL A 1 137 ? 11.539 5.392 16.417 1.00 85.50 137 VAL A N 1
ATOM 1102 C CA . VAL A 1 137 ? 10.530 5.665 17.450 1.00 85.50 137 VAL A CA 1
ATOM 1103 C C . VAL A 1 137 ? 9.605 4.458 17.637 1.00 85.50 137 VAL A C 1
ATOM 1105 O O . VAL A 1 137 ? 9.134 3.856 16.675 1.00 85.50 137 VAL A O 1
ATOM 1108 N N . SER A 1 138 ? 9.273 4.129 18.885 1.00 88.12 138 SER A N 1
ATOM 1109 C CA . SER A 1 138 ? 8.285 3.089 19.194 1.00 88.12 138 SER A CA 1
ATOM 1110 C C . SER A 1 138 ? 6.858 3.588 18.948 1.00 88.12 138 SER A C 1
ATOM 1112 O O . SER A 1 138 ? 6.430 4.572 19.550 1.00 88.12 138 SER A O 1
ATOM 1114 N N . ARG A 1 139 ? 6.095 2.890 18.098 1.00 88.50 139 ARG A N 1
ATOM 1115 C CA . ARG A 1 139 ? 4.650 3.097 17.879 1.00 88.50 139 ARG A CA 1
ATOM 1116 C C . ARG A 1 139 ? 3.922 1.753 17.908 1.00 88.50 139 ARG A C 1
ATOM 1118 O O . ARG A 1 139 ? 4.551 0.702 17.784 1.00 88.50 139 ARG A O 1
ATOM 1125 N N . PHE A 1 140 ? 2.602 1.786 18.058 1.00 90.00 140 PHE A N 1
ATOM 1126 C CA . PHE A 1 140 ? 1.786 0.575 18.088 1.00 90.00 140 PHE A CA 1
ATOM 1127 C C . PHE A 1 140 ? 1.695 -0.063 16.697 1.00 90.00 140 PHE A C 1
ATOM 1129 O O . PHE A 1 140 ? 1.859 0.597 15.672 1.00 90.00 140 PHE A O 1
ATOM 1136 N N . VAL A 1 141 ? 1.414 -1.362 16.649 1.00 87.62 141 VAL A N 1
ATOM 1137 C CA . VAL A 1 141 ? 1.162 -2.088 15.400 1.00 87.62 141 VAL A CA 1
ATOM 1138 C C . VAL A 1 141 ? -0.175 -2.793 15.535 1.00 87.62 141 VAL A C 1
ATOM 1140 O O . VAL A 1 141 ? -0.399 -3.543 16.480 1.00 87.62 141 VAL A O 1
ATOM 1143 N N . ARG A 1 142 ? -1.064 -2.563 14.572 1.00 86.25 142 ARG A N 1
ATOM 1144 C CA . ARG A 1 142 ? -2.300 -3.327 14.408 1.00 86.25 142 ARG A CA 1
ATOM 1145 C C . ARG A 1 142 ? -2.076 -4.279 13.247 1.00 86.25 142 ARG A C 1
ATOM 1147 O O . ARG A 1 142 ? -1.679 -3.823 12.186 1.00 86.25 142 ARG A O 1
ATOM 1154 N N . LEU A 1 143 ? -2.291 -5.576 13.436 1.00 86.31 143 LEU A N 1
ATOM 1155 C CA . LEU A 1 143 ? -2.167 -6.550 12.351 1.00 86.31 143 LEU A CA 1
ATOM 1156 C C . LEU A 1 143 ? -3.504 -6.706 11.630 1.00 86.31 143 LEU A C 1
ATOM 1158 O O . LEU A 1 143 ? -4.565 -6.681 12.251 1.00 86.31 143 LEU A O 1
ATOM 1162 N N . VAL A 1 144 ? -3.440 -6.890 10.316 1.00 85.25 144 VAL A N 1
ATOM 1163 C CA . VAL A 1 144 ? -4.588 -7.219 9.469 1.00 85.25 144 VAL A CA 1
ATOM 1164 C C . VAL A 1 144 ? -4.347 -8.560 8.795 1.00 85.25 144 VAL A C 1
ATOM 1166 O O . VAL A 1 144 ? -3.200 -8.911 8.496 1.00 85.25 144 VAL A O 1
ATOM 1169 N N . ARG A 1 145 ? -5.415 -9.324 8.555 1.00 81.31 145 ARG A N 1
ATOM 1170 C CA . ARG A 1 145 ? -5.319 -10.494 7.683 1.00 81.31 145 ARG A CA 1
ATOM 1171 C C . ARG A 1 145 ? -5.288 -10.037 6.241 1.00 81.31 145 ARG A C 1
ATOM 1173 O O . ARG A 1 145 ? -6.077 -9.191 5.833 1.00 81.31 145 ARG A O 1
ATOM 1180 N N . GLY A 1 146 ? -4.367 -10.594 5.478 1.00 64.81 146 GLY A N 1
ATOM 1181 C CA . GLY A 1 146 ? -4.405 -10.449 4.046 1.00 64.81 146 GLY A CA 1
ATOM 1182 C C . GLY A 1 146 ? -5.302 -11.505 3.412 1.00 64.81 146 GLY A C 1
ATOM 1183 O O . GLY A 1 146 ? -5.166 -12.686 3.728 1.00 64.81 146 GLY A O 1
ATOM 1184 N N . LEU A 1 147 ? -6.214 -11.041 2.559 1.00 54.38 147 LEU A N 1
ATOM 1185 C CA . LEU A 1 147 ? -7.048 -11.861 1.683 1.00 54.38 14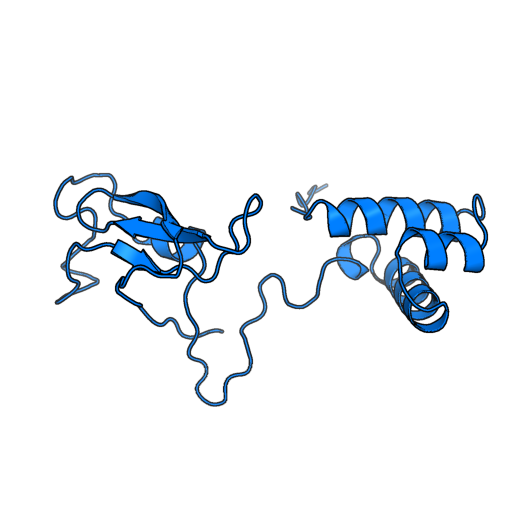7 LEU A CA 1
ATOM 1186 C C . LEU A 1 147 ? -6.279 -12.286 0.428 1.00 54.38 147 LEU A C 1
ATOM 1188 O O . LEU A 1 147 ? -5.498 -11.450 -0.089 1.00 54.38 147 LEU A O 1
#

Nearest PDB structures (foldseek):
  7bhy-assembly1_A  TM=7.632E-01  e=3.899E-01  Bacillus subtilis subsp. subtilis str. 168
  1hlv-assembly1_A  TM=4.437E-01  e=9.406E-02  Homo sapiens
  2cob-assembly1_A  TM=6.410E-01  e=9.636E-01  Homo sapiens
  8r7y-assembly2_D  TM=5.409E-01  e=5.049E-01  Bacillus subtilis subsp. subtilis str. 168
  1mdm-assembly1_A  TM=3.861E-01  e=2.043E-01  Homo sapiens

Sequence (147 aa):
MQKETLTMSHKEIDRLMVIEQCDNRTIRQS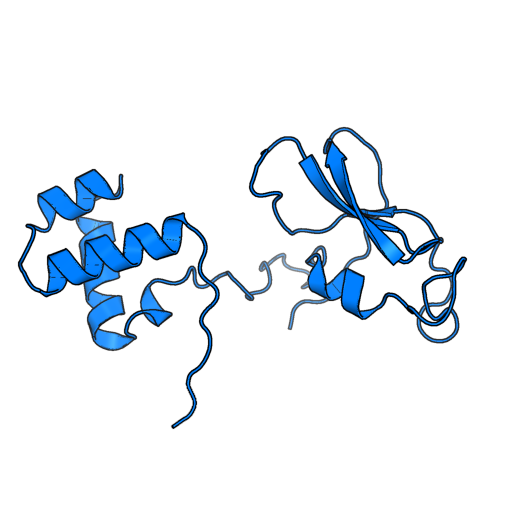VAARQLGISPRHLRRLLKRYRTEGAAGLVHRRRGQVANNHSGWRVPNINELRSIVELQCYHPAINLTIFPNTPIYYYWSSSPYAASNYTAWSVSFGSGYADDVSKAVSRFVRLVRGL

Radius of gyration: 20.01 Å; Cα contacts (8 Å, |Δi|>4): 211; chains: 1; bounding box: 39×32×55 Å

Mean predicted aligned error: 14.53 Å

Secondary structure (DSSP, 8-state):
---------HHHHHHHHHHHHHHTTSS-HHHHHHHTT--HHHHHHHHHHHHHHGGGGGS-TTSSPPP--TTSEEPPPHHHHHHTB-TT-SSS-B-TTTSTT--SSEEEEEEEPTT-SSEEEEEETTT--EEEEETTS--B---EE--

Foldseek 3Di:
DDDDDDDADPLLVQLLVLLVCCLVVVDPLVVSCVSSVHDSVVSVVQNVQCVVPNSVSSGDPCPQAQPPDVPQKDFAAPVVLLVQQQQVDAQQRGDCVVVPPDDQAKEFHPDQDPPDNQWGWIAGRNGRDIDIDGPVDDDHTDIDGGD

pLDDT: mean 80.3, std 15.72, range [26.92, 94.88]